Protein AF-A0A932KDV9-F1 (afdb_monomer)

Sequence (97 aa):
MAQRSLLQKPTNLFCGDYSFIVSVRQSDENRIQRTLENLEKTRGLRFRYQIIAHNLPKVSSRKIKQAIRNGKEPEGLAIPVLNYIKRNGLYTSLEAE

Solvent-accessible surface area (backbone atoms only — not comparable to full-atom values): 6288 Å² total; per-residue (Å²): 141,83,86,84,83,77,86,80,70,85,83,60,85,51,77,51,84,43,76,52,79,43,81,42,54,76,91,43,43,72,58,52,52,52,51,52,56,49,46,29,73,73,50,59,35,49,77,49,73,49,79,49,77,55,91,64,74,95,55,54,72,67,60,35,47,50,25,50,56,69,75,41,86,41,72,92,59,58,66,73,59,54,50,52,33,62,78,68,57,58,65,67,76,88,77,84,128

Mean predicted aligned error: 14.4 Å

Foldseek 3Di:
DDDDDDPPDPPPPPADEEEDEDEDEPVCVVVVVVVVVVCCVPRVYHYDYDYDHDPDQPDDPVQQLVCVCVVHHGPRDDPVVVVVCVVVVHSPDPDDD

pLDDT: mean 77.03, std 15.96, range [41.38, 94.5]

Structure (mmCIF, N/CA/C/O backbone):
data_AF-A0A932KDV9-F1
#
_entry.id   AF-A0A932KDV9-F1
#
loop_
_atom_site.group_PDB
_atom_site.id
_atom_site.type_symbol
_atom_site.label_atom_id
_atom_site.label_alt_id
_atom_site.label_comp_id
_atom_site.label_asym_id
_atom_site.label_entity_id
_atom_site.label_seq_id
_atom_site.pdbx_PDB_ins_code
_atom_site.Cartn_x
_atom_site.Cartn_y
_atom_site.Cartn_z
_atom_site.occupancy
_atom_site.B_iso_or_equiv
_atom_site.auth_seq_id
_atom_site.auth_comp_id
_atom_site.auth_asym_id
_atom_site.auth_atom_id
_atom_site.pdbx_PDB_model_num
ATOM 1 N N . MET A 1 1 ? -36.286 18.168 53.905 1.00 41.69 1 MET A N 1
ATOM 2 C CA . MET A 1 1 ? -36.633 18.571 52.525 1.00 41.69 1 MET A CA 1
ATOM 3 C C . MET A 1 1 ? -35.676 17.862 51.587 1.00 41.69 1 MET A C 1
ATOM 5 O O . MET A 1 1 ? -34.484 18.130 51.644 1.00 41.69 1 MET A O 1
ATOM 9 N N . ALA A 1 2 ? -36.167 16.869 50.850 1.00 42.28 2 ALA A N 1
ATOM 10 C CA . ALA A 1 2 ? -35.348 15.984 50.031 1.00 42.28 2 ALA A CA 1
ATOM 11 C C . ALA A 1 2 ? -35.470 16.328 48.538 1.00 42.28 2 ALA A C 1
ATOM 13 O O . ALA A 1 2 ? -36.521 16.774 48.091 1.00 42.28 2 ALA A O 1
ATOM 14 N N . GLN A 1 3 ? -34.398 15.993 47.815 1.00 44.78 3 GLN A N 1
ATOM 15 C CA . GLN A 1 3 ? -34.316 15.691 46.381 1.00 44.78 3 GLN A CA 1
ATOM 16 C C . GLN A 1 3 ? -34.234 16.853 45.375 1.00 44.78 3 GLN A C 1
ATOM 18 O O . GLN A 1 3 ? -35.215 17.472 44.981 1.00 44.78 3 GLN A O 1
ATOM 23 N N . ARG A 1 4 ? -33.025 16.997 44.819 1.00 41.53 4 ARG A N 1
ATOM 24 C CA . ARG A 1 4 ? -32.798 17.251 43.391 1.00 41.53 4 ARG A CA 1
ATOM 25 C C . ARG A 1 4 ? -31.780 16.224 42.881 1.00 41.53 4 ARG A C 1
ATOM 27 O O . ARG A 1 4 ? -30.580 16.470 42.904 1.00 41.53 4 ARG A O 1
ATOM 34 N N . SER A 1 5 ? -32.260 15.054 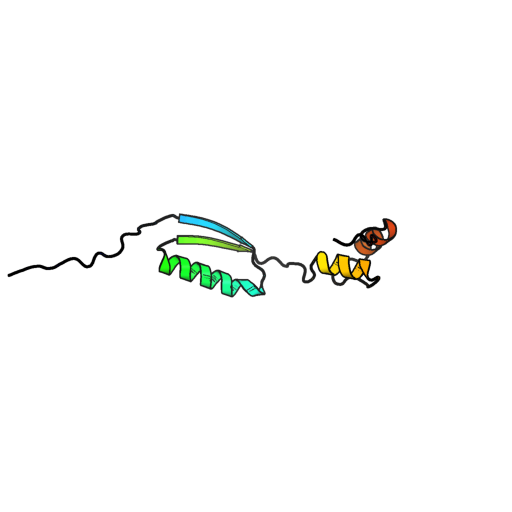42.458 1.00 52.72 5 SER A N 1
ATOM 35 C CA . SER A 1 5 ? -31.642 14.356 41.322 1.00 52.72 5 SER A CA 1
ATOM 36 C C . SER A 1 5 ? -32.131 15.097 40.065 1.00 52.72 5 SER A C 1
ATOM 38 O O . SER A 1 5 ? -33.228 15.647 40.058 1.00 52.72 5 SER A O 1
ATOM 40 N N . LEU A 1 6 ? -31.332 15.312 39.027 1.00 41.53 6 LEU A N 1
ATOM 41 C CA . LEU A 1 6 ? -31.034 14.319 38.006 1.00 41.53 6 LEU A CA 1
ATOM 42 C C . LEU A 1 6 ? -29.826 14.823 37.200 1.00 41.53 6 LEU A C 1
ATOM 44 O O . LEU A 1 6 ? -29.959 15.684 36.333 1.00 41.53 6 LEU A O 1
ATOM 48 N N . LEU A 1 7 ? -28.648 14.254 37.452 1.00 47.59 7 LEU A N 1
ATOM 49 C CA . LEU A 1 7 ? -27.615 14.172 36.423 1.00 47.59 7 LEU A CA 1
ATOM 50 C C . LEU A 1 7 ? -28.141 13.186 35.375 1.00 47.59 7 LEU A C 1
ATOM 52 O O . LEU A 1 7 ? -28.053 11.972 35.563 1.00 47.59 7 LEU A O 1
ATOM 56 N N . GLN A 1 8 ? -28.740 13.703 34.301 1.00 49.00 8 GLN A N 1
ATOM 57 C CA . GLN A 1 8 ? -28.989 12.914 33.100 1.00 49.00 8 GLN A CA 1
ATOM 58 C C . GLN A 1 8 ? -27.629 12.473 32.551 1.00 49.00 8 GLN A C 1
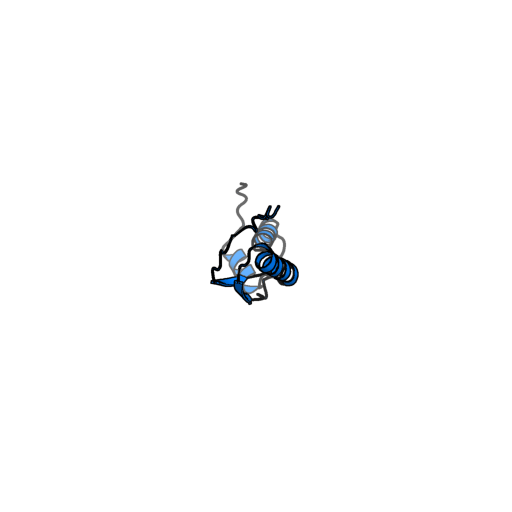ATOM 60 O O . GLN A 1 8 ? -26.929 13.222 31.873 1.00 49.00 8 GLN A O 1
ATOM 65 N N . LYS A 1 9 ? -27.233 11.244 32.893 1.00 52.38 9 LYS A N 1
ATOM 66 C CA . LYS A 1 9 ? -26.200 10.521 32.154 1.00 52.38 9 LYS A CA 1
ATOM 67 C C . LYS A 1 9 ? -26.686 10.405 30.709 1.00 52.38 9 LYS A C 1
ATOM 69 O O . LYS A 1 9 ? -27.834 10.001 30.519 1.00 52.38 9 LYS A O 1
ATOM 74 N N . PRO A 1 10 ? -25.860 10.714 29.700 1.00 44.34 10 PRO A N 1
ATOM 75 C CA . PRO A 1 10 ? -26.245 10.475 28.322 1.00 44.34 10 PRO A CA 1
ATOM 76 C C . PRO A 1 10 ? -26.419 8.967 28.106 1.00 44.34 10 PRO A C 1
ATOM 78 O O . PRO A 1 10 ? -25.458 8.207 28.006 1.00 44.34 10 PRO A O 1
ATOM 81 N N . THR A 1 11 ? -27.677 8.538 28.056 1.00 51.94 11 THR A N 1
ATOM 82 C CA . THR A 1 11 ? -28.130 7.278 27.472 1.00 51.94 11 THR A CA 1
ATOM 83 C C . THR A 1 11 ? -27.887 7.338 25.975 1.00 51.94 11 THR A C 1
ATOM 85 O O . THR A 1 11 ? -28.749 7.756 25.215 1.00 51.94 11 THR A O 1
ATOM 88 N N . ASN A 1 12 ? -26.704 6.918 25.549 1.00 47.84 12 ASN A N 1
ATOM 89 C CA . ASN A 1 12 ? -26.482 6.469 24.184 1.00 47.84 12 ASN A CA 1
ATOM 90 C C . ASN A 1 12 ? -25.926 5.048 24.261 1.00 47.84 12 ASN A C 1
ATOM 92 O O . ASN A 1 12 ? -24.739 4.812 24.064 1.00 47.84 12 ASN A O 1
ATOM 96 N N . LEU A 1 13 ? -26.805 4.097 24.594 1.00 46.28 13 LEU A N 1
ATOM 97 C CA . LEU A 1 13 ? -26.568 2.675 24.350 1.00 46.28 13 LEU A CA 1
ATOM 98 C C . LEU A 1 13 ? -26.698 2.417 22.841 1.00 46.28 13 LEU A C 1
ATOM 100 O O . LEU A 1 13 ? -27.661 1.816 22.378 1.00 46.28 13 LEU A O 1
ATOM 104 N N . PHE A 1 14 ? -25.722 2.864 22.054 1.00 50.62 14 PHE A N 1
ATOM 105 C CA . PHE A 1 14 ? -25.482 2.261 20.746 1.00 50.62 14 PHE A CA 1
ATOM 106 C C . PHE A 1 14 ? -24.590 1.042 20.970 1.00 50.62 14 PHE A C 1
ATOM 108 O O . PHE A 1 14 ? -23.390 1.080 20.739 1.00 50.62 14 PHE A O 1
ATOM 115 N N . CYS A 1 15 ? -25.179 -0.039 21.480 1.00 53.44 15 CYS A N 1
ATOM 116 C CA . CYS A 1 15 ? -24.502 -1.327 21.599 1.00 53.44 15 CYS A CA 1
ATOM 117 C C . CYS A 1 15 ? -24.695 -2.087 20.282 1.00 53.44 15 CYS A C 1
ATOM 119 O O . CYS A 1 15 ? -25.572 -2.938 20.160 1.00 53.44 15 CYS A O 1
ATOM 121 N N . GLY A 1 16 ? -23.949 -1.686 19.254 1.00 62.56 16 GLY A N 1
ATOM 122 C CA . GLY A 1 16 ? -23.832 -2.457 18.022 1.00 62.56 16 GLY A CA 1
ATOM 123 C C . GLY A 1 16 ? -22.505 -3.203 18.026 1.00 62.56 16 GLY A C 1
ATOM 124 O O . GLY A 1 16 ? -21.462 -2.591 18.260 1.00 62.56 16 GLY A O 1
ATOM 125 N N . ASP A 1 17 ? -22.551 -4.506 17.770 1.00 72.19 17 ASP A N 1
ATOM 126 C CA . ASP A 1 17 ? -21.365 -5.310 17.487 1.00 72.19 17 ASP A CA 1
ATOM 127 C C . ASP A 1 17 ? -21.015 -5.135 16.006 1.00 72.19 17 ASP A C 1
ATOM 129 O O . ASP A 1 17 ? -21.767 -5.551 15.124 1.00 72.19 17 ASP A O 1
ATOM 133 N N . TYR A 1 18 ? -19.869 -4.518 15.722 1.00 77.44 18 TYR A N 1
ATOM 134 C CA . TYR A 1 18 ? -19.415 -4.274 14.353 1.00 77.44 18 TYR A CA 1
ATOM 135 C C . TYR A 1 18 ? -18.188 -5.128 14.060 1.00 77.44 18 TYR A C 1
ATOM 137 O O . TYR A 1 18 ? -17.219 -5.118 14.819 1.00 77.44 18 TYR A O 1
ATOM 145 N N . SER A 1 19 ? -18.228 -5.862 12.948 1.00 82.94 19 SER A N 1
ATOM 146 C CA . SER A 1 19 ? -17.113 -6.689 12.483 1.00 82.94 19 SER A CA 1
ATOM 147 C C . SER A 1 19 ? -16.662 -6.237 11.100 1.00 82.94 19 SER A C 1
ATOM 149 O O . SER A 1 19 ? -17.484 -6.141 10.191 1.00 82.94 19 SER A O 1
ATOM 151 N N . PHE A 1 20 ? -15.373 -5.949 10.930 1.00 84.56 20 PHE A N 1
ATOM 152 C CA . PHE A 1 20 ? -14.820 -5.524 9.642 1.00 84.56 20 PHE A CA 1
ATOM 153 C C . PHE A 1 20 ? -13.340 -5.881 9.508 1.00 84.56 20 PHE A C 1
ATOM 155 O O . PHE A 1 20 ? -12.625 -6.077 10.487 1.00 84.56 20 PHE A O 1
ATOM 162 N N . ILE A 1 21 ? -12.870 -5.948 8.267 1.00 83.69 21 ILE A N 1
ATOM 163 C CA . ILE A 1 21 ? -11.455 -6.138 7.945 1.00 83.69 21 ILE A CA 1
ATOM 164 C C . ILE A 1 21 ? -10.870 -4.775 7.595 1.00 83.69 21 ILE A C 1
ATOM 166 O O . ILE A 1 21 ? -11.449 -4.041 6.793 1.00 83.69 21 ILE A O 1
ATOM 170 N N . VAL A 1 22 ? -9.717 -4.445 8.178 1.00 83.12 22 VAL A N 1
ATOM 171 C CA . VAL A 1 22 ? -9.013 -3.196 7.883 1.00 83.12 22 VAL A CA 1
ATOM 172 C C . VAL A 1 22 ? -7.701 -3.511 7.182 1.00 83.12 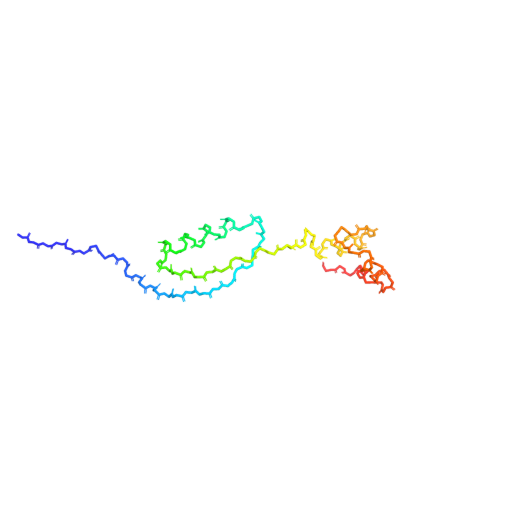22 VAL A C 1
ATOM 174 O O . VAL A 1 22 ? -6.797 -4.126 7.747 1.00 83.12 22 VAL A O 1
ATOM 177 N N . SER A 1 23 ? -7.594 -3.062 5.935 1.00 79.50 23 SER A N 1
ATOM 178 C CA . SER A 1 23 ? -6.333 -3.060 5.201 1.00 79.50 23 SER A CA 1
ATOM 179 C C . SER A 1 23 ? -5.589 -1.766 5.522 1.00 79.50 23 SER A C 1
ATOM 181 O O . SER A 1 23 ? -6.100 -0.674 5.264 1.00 79.50 23 SER A O 1
ATOM 183 N N . VAL A 1 24 ? -4.401 -1.877 6.116 1.00 81.81 24 VAL A N 1
ATOM 184 C CA . VAL A 1 24 ? -3.573 -0.723 6.494 1.00 81.81 24 VAL A CA 1
ATOM 185 C C . VAL A 1 24 ? -2.199 -0.812 5.847 1.00 81.81 24 VAL A C 1
ATOM 187 O O . VAL A 1 24 ? -1.668 -1.894 5.589 1.00 81.81 24 VAL A O 1
ATOM 190 N N . ARG A 1 25 ? -1.590 0.351 5.607 1.00 79.06 25 ARG A N 1
ATOM 191 C CA . ARG A 1 25 ? -0.147 0.421 5.366 1.00 79.06 25 ARG A CA 1
ATOM 192 C C . ARG A 1 25 ? 0.572 0.161 6.685 1.00 79.06 25 ARG A C 1
ATOM 194 O O . ARG A 1 25 ? 0.116 0.630 7.724 1.00 79.06 25 ARG A O 1
ATOM 201 N N . GLN A 1 26 ? 1.726 -0.501 6.633 1.00 74.56 26 GLN A N 1
ATOM 202 C CA . GLN A 1 26 ? 2.525 -0.808 7.827 1.00 74.56 26 GLN A CA 1
ATOM 203 C C . GLN A 1 26 ? 2.854 0.444 8.664 1.00 74.56 26 GLN A C 1
ATOM 205 O O . GLN A 1 26 ? 2.860 0.395 9.888 1.00 74.56 26 GLN A O 1
ATOM 210 N N . SER A 1 27 ? 3.065 1.595 8.016 1.00 79.81 27 SER A N 1
ATOM 211 C CA . SER A 1 27 ? 3.317 2.876 8.692 1.00 79.81 27 SER A CA 1
ATOM 212 C C . SER A 1 27 ? 2.139 3.393 9.523 1.00 79.81 27 SER A C 1
ATOM 214 O O . SER A 1 27 ? 2.346 4.177 10.446 1.00 79.81 27 SER A O 1
ATOM 216 N N . ASP A 1 28 ? 0.913 2.989 9.192 1.00 83.44 28 ASP A N 1
ATOM 217 C CA . ASP A 1 28 ? -0.320 3.547 9.752 1.00 83.44 28 ASP A CA 1
ATOM 218 C C . ASP A 1 28 ? -1.015 2.604 10.743 1.00 83.44 28 ASP A C 1
ATOM 220 O O . ASP A 1 28 ? -1.956 3.018 11.418 1.00 83.44 28 ASP A O 1
ATOM 224 N N . GLU A 1 29 ? -0.542 1.364 10.881 1.00 85.19 29 GLU A N 1
ATOM 225 C CA . GLU A 1 29 ? -1.139 0.329 11.734 1.00 85.19 29 GLU A CA 1
ATOM 226 C C . GLU A 1 29 ? -1.362 0.812 13.175 1.00 85.19 29 GLU A C 1
ATOM 228 O O . GLU A 1 29 ? -2.498 0.857 13.651 1.00 85.19 29 GLU A O 1
ATOM 233 N N . ASN A 1 30 ? -0.304 1.308 13.825 1.00 86.38 30 ASN A N 1
ATOM 234 C CA . ASN A 1 30 ? -0.368 1.827 15.196 1.00 86.38 30 ASN A CA 1
ATOM 235 C C . ASN A 1 30 ? -1.359 2.990 15.351 1.00 86.38 30 ASN A C 1
ATOM 237 O O . ASN A 1 30 ? -2.003 3.145 16.390 1.00 86.38 30 ASN A O 1
ATOM 241 N N . ARG A 1 31 ? -1.467 3.848 14.330 1.00 89.88 31 ARG A N 1
ATOM 242 C CA . ARG A 1 31 ? -2.382 4.992 14.351 1.00 89.88 31 ARG A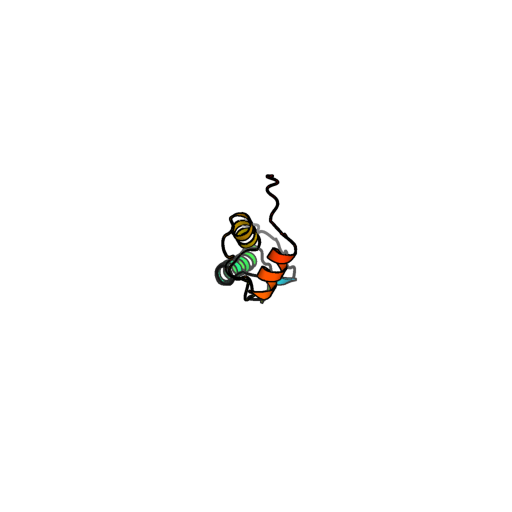 CA 1
ATOM 243 C C . ARG A 1 31 ? -3.828 4.516 14.265 1.00 89.88 31 ARG A C 1
ATOM 245 O O . ARG A 1 31 ? -4.653 4.974 15.050 1.00 89.88 31 ARG A O 1
ATOM 252 N N . ILE A 1 32 ? -4.117 3.603 13.340 1.00 88.44 32 ILE A N 1
ATOM 253 C CA . ILE A 1 32 ? -5.457 3.047 13.136 1.00 88.44 32 ILE A CA 1
ATOM 254 C C . ILE A 1 32 ? -5.916 2.271 14.369 1.00 88.44 32 ILE A C 1
ATOM 256 O O . ILE A 1 32 ? -7.039 2.484 14.824 1.00 88.44 32 ILE A O 1
ATOM 260 N N . GLN A 1 33 ? -5.039 1.465 14.970 1.00 88.00 33 GLN A N 1
ATOM 261 C CA . GLN A 1 33 ? -5.344 0.741 16.202 1.00 88.00 33 GLN A CA 1
ATOM 262 C C . GLN A 1 33 ? -5.748 1.694 17.338 1.00 88.00 33 GLN A C 1
ATOM 264 O O . GLN A 1 33 ? -6.815 1.536 17.929 1.00 88.00 33 GLN A O 1
ATOM 269 N N . ARG A 1 34 ? -4.975 2.766 17.571 1.00 90.44 34 ARG A N 1
ATOM 270 C CA . ARG A 1 34 ? -5.325 3.793 18.571 1.00 90.44 34 ARG A CA 1
ATOM 271 C C . ARG A 1 34 ? -6.647 4.491 18.264 1.00 90.44 34 ARG A C 1
ATOM 273 O O . ARG A 1 34 ? -7.408 4.803 19.176 1.00 90.44 34 ARG A O 1
ATOM 280 N N . THR A 1 35 ? -6.925 4.778 16.992 1.00 89.06 35 THR A N 1
ATOM 281 C CA . THR A 1 35 ? -8.202 5.381 16.592 1.00 89.06 35 THR A CA 1
ATOM 282 C C . THR A 1 35 ? -9.375 4.454 16.902 1.00 89.06 35 THR A C 1
ATOM 284 O O . THR A 1 35 ? -10.377 4.928 17.433 1.00 89.06 35 THR A O 1
ATOM 287 N N . LEU A 1 36 ? -9.243 3.153 16.633 1.00 87.69 36 LEU A N 1
ATOM 288 C CA . LEU A 1 36 ? -10.275 2.162 16.942 1.00 87.69 36 LEU A CA 1
ATOM 289 C C . LEU A 1 36 ? -10.509 2.054 18.453 1.00 87.69 36 LEU A C 1
ATOM 291 O O . LEU A 1 36 ? -11.646 2.204 18.889 1.00 87.69 36 LEU A O 1
ATOM 295 N N . GLU A 1 37 ? -9.450 1.936 19.256 1.00 87.56 37 GLU A N 1
ATOM 296 C CA . GLU A 1 37 ? -9.551 1.912 20.726 1.00 87.56 37 GLU A CA 1
ATOM 297 C C . GLU A 1 37 ? -10.229 3.172 21.293 1.00 87.56 37 GLU A C 1
ATOM 299 O O . GLU A 1 37 ? -11.041 3.104 22.218 1.00 87.56 37 GLU A O 1
ATOM 304 N N . ASN A 1 38 ? -9.916 4.347 20.738 1.00 89.31 38 ASN A N 1
ATOM 305 C CA . ASN A 1 38 ? -10.541 5.601 21.154 1.00 89.31 38 ASN A CA 1
ATOM 306 C C . ASN A 1 38 ? -12.029 5.645 20.792 1.00 89.31 38 ASN A C 1
ATOM 308 O O . ASN A 1 38 ? -12.837 6.157 21.572 1.00 89.31 38 ASN A O 1
ATOM 312 N N . LEU A 1 39 ? -12.407 5.114 19.629 1.00 84.56 39 LEU A N 1
ATOM 313 C CA . LEU A 1 39 ? -13.806 5.030 19.218 1.00 84.56 39 LEU A CA 1
ATOM 314 C C . LEU A 1 39 ? -14.602 4.081 20.123 1.00 84.56 39 LEU A C 1
ATOM 316 O O . LEU A 1 39 ? -15.710 4.441 20.515 1.00 84.56 39 LEU A O 1
ATOM 320 N N . GLU A 1 40 ? -14.039 2.941 20.535 1.00 85.81 40 GLU A N 1
ATOM 321 C CA . GLU A 1 40 ? -14.694 2.043 21.502 1.00 85.81 40 GLU A CA 1
ATOM 322 C C . GLU A 1 40 ? -14.963 2.753 22.832 1.00 85.81 40 GLU A C 1
ATOM 324 O O . GLU A 1 40 ? -16.092 2.764 23.327 1.00 85.81 40 GLU A O 1
ATOM 329 N N . LYS A 1 41 ? -13.943 3.435 23.372 1.00 84.56 41 LYS A N 1
ATOM 330 C CA . LYS A 1 41 ? -14.029 4.154 24.654 1.00 84.56 41 LYS A CA 1
ATOM 331 C C . LYS A 1 41 ? -15.022 5.313 24.629 1.00 84.56 41 LYS A C 1
ATOM 333 O O . LYS A 1 41 ? -15.696 5.561 25.623 1.00 84.56 41 LYS A O 1
ATOM 338 N N . THR A 1 42 ? -15.094 6.047 23.520 1.00 86.94 42 THR A N 1
ATOM 339 C CA . THR A 1 42 ? -15.915 7.267 23.424 1.00 86.94 42 THR A CA 1
ATOM 340 C C . THR A 1 42 ? -17.357 7.000 23.015 1.00 86.94 42 THR A C 1
ATOM 342 O O . THR A 1 42 ? -18.241 7.767 23.393 1.00 86.94 42 THR A O 1
ATOM 345 N N . ARG A 1 43 ? -17.612 5.943 22.237 1.00 79.19 43 ARG A N 1
ATOM 346 C CA . ARG A 1 43 ? -18.936 5.663 21.661 1.00 79.19 43 ARG A CA 1
ATOM 347 C C . ARG A 1 43 ? -19.644 4.466 22.298 1.00 79.19 43 ARG A C 1
ATOM 349 O O . ARG A 1 43 ? -20.797 4.230 21.956 1.00 79.19 43 ARG A O 1
ATOM 356 N N . GLY A 1 44 ? -18.986 3.722 23.192 1.00 73.75 44 GLY A N 1
ATOM 357 C CA . GLY A 1 44 ? -19.543 2.489 23.763 1.00 73.75 44 GLY A CA 1
ATOM 358 C C . GLY A 1 44 ? -19.725 1.375 22.726 1.00 73.75 44 GLY A C 1
ATOM 359 O O . GLY A 1 44 ? -20.545 0.482 22.918 1.00 73.75 44 GLY A O 1
ATOM 360 N N . LEU A 1 45 ? -18.984 1.458 21.619 1.00 78.12 45 LEU A N 1
ATOM 361 C CA . LEU A 1 45 ? -19.001 0.491 20.527 1.00 78.12 45 LEU A CA 1
ATOM 362 C C . LEU A 1 45 ? -18.012 -0.637 20.817 1.00 78.12 45 LEU A C 1
ATOM 364 O O . LEU A 1 45 ? -16.983 -0.413 21.454 1.00 78.12 45 LEU A O 1
ATOM 368 N N . ARG A 1 46 ? -18.308 -1.837 20.313 1.00 77.50 46 ARG A N 1
ATOM 369 C CA . ARG A 1 46 ? -17.369 -2.961 20.290 1.00 77.50 46 ARG A CA 1
ATOM 370 C C . ARG A 1 46 ? -17.032 -3.305 18.850 1.00 77.50 46 ARG A C 1
ATOM 372 O O . ARG A 1 46 ? -17.907 -3.713 18.082 1.00 77.50 46 ARG A O 1
ATOM 379 N N . PHE A 1 47 ? -15.764 -3.142 18.490 1.00 81.88 47 PHE A N 1
ATOM 380 C CA . PHE A 1 47 ? -15.259 -3.492 17.174 1.00 81.88 47 PHE A CA 1
ATOM 381 C C . PHE A 1 47 ? -14.524 -4.825 17.241 1.00 81.88 47 PHE A C 1
ATOM 383 O O . PHE A 1 47 ? -13.599 -5.017 18.024 1.00 81.88 47 PHE A O 1
ATOM 390 N N . ARG A 1 48 ? -14.896 -5.755 16.365 1.00 82.62 48 ARG A N 1
ATOM 391 C CA . ARG A 1 48 ? -14.075 -6.929 16.061 1.00 82.62 48 ARG A CA 1
ATOM 392 C C . ARG A 1 48 ? -13.407 -6.669 14.725 1.00 82.62 48 ARG A C 1
ATOM 394 O O . ARG A 1 48 ? -14.086 -6.557 13.707 1.00 82.62 48 ARG A O 1
ATOM 401 N N . TYR A 1 49 ? -12.088 -6.546 14.716 1.00 83.69 49 TYR A N 1
ATOM 402 C CA . TYR A 1 49 ? -11.366 -6.268 13.484 1.00 83.69 49 TYR A CA 1
ATOM 403 C C . TYR A 1 49 ? -10.123 -7.129 13.345 1.00 83.69 49 TYR A C 1
ATOM 405 O O . TYR A 1 49 ? -9.477 -7.495 14.324 1.00 83.69 49 TYR A O 1
ATOM 413 N N . GLN A 1 50 ? -9.795 -7.430 12.094 1.00 82.94 50 GLN A N 1
ATOM 414 C CA . GLN A 1 50 ? -8.519 -8.013 11.719 1.00 82.94 50 GLN A CA 1
ATOM 415 C C . GLN A 1 50 ? -7.763 -6.982 10.893 1.00 82.94 50 GLN A C 1
ATOM 417 O O . GLN A 1 50 ? -8.268 -6.500 9.873 1.00 82.94 50 GLN A O 1
ATOM 422 N N . ILE A 1 51 ? -6.562 -6.637 11.351 1.00 80.38 51 ILE A N 1
ATOM 423 C CA . ILE A 1 51 ? -5.629 -5.843 10.563 1.00 80.38 51 ILE A CA 1
ATOM 424 C C . ILE A 1 51 ? -4.857 -6.807 9.672 1.00 80.38 51 ILE A C 1
ATOM 426 O O . ILE A 1 51 ? -4.214 -7.736 10.158 1.00 80.38 51 ILE A O 1
ATOM 430 N N . ILE A 1 52 ? -4.928 -6.588 8.363 1.00 79.94 52 ILE A N 1
ATOM 431 C CA . ILE A 1 52 ? -4.121 -7.332 7.399 1.00 79.94 52 ILE A CA 1
ATOM 432 C C . ILE A 1 52 ? -3.008 -6.400 6.934 1.00 79.94 52 ILE A C 1
ATOM 434 O O . ILE A 1 52 ? -3.236 -5.474 6.151 1.00 79.94 52 ILE A O 1
ATOM 438 N N . ALA A 1 53 ? -1.799 -6.645 7.438 1.00 65.88 53 ALA A N 1
ATOM 439 C CA . ALA A 1 53 ? -0.599 -5.988 6.950 1.00 65.88 53 ALA A CA 1
ATOM 440 C C . ALA A 1 53 ? -0.286 -6.531 5.552 1.00 65.88 53 ALA A C 1
ATOM 442 O O . ALA A 1 53 ? 0.189 -7.655 5.386 1.00 65.88 53 ALA A O 1
ATOM 443 N N . HIS A 1 54 ? -0.572 -5.743 4.520 1.00 67.69 54 HIS A N 1
ATOM 444 C CA . HIS A 1 54 ? -0.133 -6.090 3.178 1.00 67.69 54 HIS A CA 1
ATOM 445 C C . HIS A 1 54 ? 1.3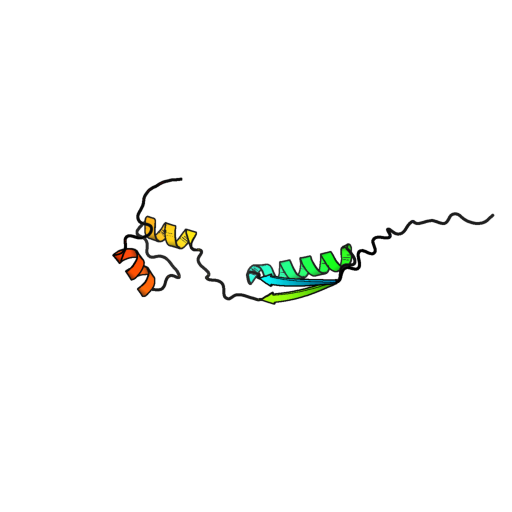19 -5.660 2.987 1.00 67.69 54 HIS A C 1
ATOM 447 O O . HIS A 1 54 ? 1.687 -4.522 3.290 1.00 67.69 54 HIS A O 1
ATOM 453 N N . ASN A 1 55 ? 2.125 -6.550 2.402 1.00 67.06 55 ASN A N 1
ATOM 454 C CA . ASN A 1 55 ? 3.420 -6.210 1.818 1.00 67.06 55 ASN A CA 1
ATOM 455 C C . ASN A 1 55 ? 3.176 -5.378 0.545 1.00 67.06 55 ASN A C 1
ATOM 457 O O . ASN A 1 55 ? 3.303 -5.858 -0.582 1.00 67.06 55 ASN A O 1
ATOM 461 N N . LEU A 1 56 ? 2.663 -4.161 0.737 1.00 67.62 56 LEU A N 1
ATOM 462 C CA . LEU A 1 56 ? 2.266 -3.282 -0.349 1.00 67.62 56 LEU A CA 1
ATOM 463 C C . LEU A 1 56 ? 3.512 -2.865 -1.133 1.00 67.62 56 LEU A C 1
ATOM 465 O O . LEU A 1 56 ? 4.551 -2.576 -0.529 1.00 67.62 56 LEU A O 1
ATOM 469 N N . PRO A 1 57 ? 3.416 -2.774 -2.469 1.00 69.75 57 PRO A N 1
ATOM 470 C CA . PRO A 1 57 ? 4.504 -2.248 -3.268 1.00 69.75 57 PRO A CA 1
ATOM 471 C C . PRO A 1 57 ? 4.891 -0.852 -2.763 1.00 69.75 57 PRO A C 1
ATOM 473 O O . PRO A 1 57 ? 4.039 0.025 -2.602 1.00 69.75 57 PRO A O 1
ATOM 476 N N . LYS A 1 58 ? 6.191 -0.632 -2.541 1.00 74.44 58 LYS A N 1
ATOM 477 C CA . LYS A 1 58 ? 6.733 0.667 -2.097 1.00 74.44 58 LYS A CA 1
ATOM 478 C C . LYS A 1 58 ? 6.499 1.787 -3.119 1.00 74.44 58 LYS A C 1
ATOM 480 O O . LYS A 1 58 ? 6.536 2.966 -2.770 1.00 74.44 58 LYS A O 1
ATOM 485 N N . VAL A 1 59 ? 6.248 1.424 -4.378 1.00 82.62 59 VAL A N 1
ATOM 486 C CA . VAL A 1 59 ? 6.113 2.352 -5.501 1.00 82.62 59 VAL A CA 1
ATOM 487 C C . VAL A 1 59 ? 4.681 2.335 -6.028 1.00 82.62 59 VAL A C 1
ATOM 489 O O . VAL A 1 59 ? 4.102 1.281 -6.277 1.00 82.62 59 VAL A O 1
ATOM 492 N N . SER A 1 60 ? 4.096 3.520 -6.212 1.00 85.50 60 SER A N 1
ATOM 493 C CA . SER A 1 60 ? 2.748 3.660 -6.763 1.00 85.50 60 SER A CA 1
ATOM 494 C C . SER A 1 60 ? 2.745 3.593 -8.290 1.00 85.50 60 SER A C 1
ATOM 496 O O . SER A 1 60 ? 3.650 4.104 -8.954 1.00 85.50 60 SER A O 1
ATOM 498 N N . SER A 1 61 ? 1.658 3.079 -8.871 1.00 87.38 61 SER A N 1
ATOM 499 C CA . SER A 1 61 ? 1.479 3.019 -10.329 1.00 87.38 61 SER A CA 1
ATOM 500 C C . SER A 1 61 ? 1.559 4.395 -11.000 1.00 87.38 61 SER A C 1
ATOM 502 O O . SER A 1 61 ? 1.959 4.496 -12.155 1.00 87.38 61 SER A O 1
ATOM 504 N N . ARG A 1 62 ? 1.217 5.480 -10.286 1.00 88.56 62 ARG A N 1
ATOM 505 C CA . ARG A 1 62 ? 1.376 6.859 -10.781 1.00 88.56 62 ARG A CA 1
ATOM 506 C C . ARG A 1 62 ? 2.849 7.214 -10.994 1.00 88.56 62 ARG A C 1
ATOM 508 O O . ARG A 1 62 ? 3.183 7.723 -12.058 1.00 88.56 62 ARG A O 1
ATOM 515 N N . LYS A 1 63 ? 3.718 6.912 -10.020 1.00 89.56 63 LYS A N 1
ATOM 516 C CA . LYS A 1 63 ? 5.166 7.152 -10.131 1.00 89.56 63 LYS A CA 1
ATOM 517 C C . LYS A 1 63 ? 5.787 6.309 -11.244 1.00 89.56 63 LYS A C 1
ATOM 519 O O . LYS A 1 63 ? 6.568 6.835 -12.026 1.00 89.56 63 LYS A O 1
ATOM 524 N N . ILE A 1 64 ? 5.377 5.043 -11.361 1.00 90.69 64 ILE A N 1
ATOM 525 C CA . ILE A 1 64 ? 5.826 4.135 -12.429 1.00 90.69 64 ILE A CA 1
ATOM 526 C C . ILE A 1 64 ? 5.466 4.706 -13.806 1.00 90.69 64 ILE A C 1
ATOM 528 O O . ILE A 1 64 ? 6.342 4.875 -14.650 1.00 90.69 64 ILE A O 1
ATOM 532 N N . LYS A 1 65 ? 4.196 5.081 -14.019 1.00 89.94 65 LYS A N 1
ATOM 533 C CA . LYS A 1 65 ? 3.740 5.690 -15.280 1.00 89.94 65 LYS A CA 1
ATOM 534 C C . LYS A 1 65 ? 4.478 6.991 -15.595 1.00 89.94 65 LYS A C 1
ATOM 536 O O . LYS A 1 65 ? 4.846 7.217 -16.741 1.00 89.94 65 LYS A O 1
ATOM 541 N N . GLN A 1 66 ? 4.722 7.829 -14.588 1.00 90.56 66 GLN A N 1
ATOM 542 C CA . GLN A 1 66 ? 5.472 9.071 -14.759 1.00 90.56 66 GLN A CA 1
ATOM 543 C C . GLN A 1 66 ? 6.938 8.818 -15.142 1.00 90.56 66 GLN A C 1
ATOM 545 O O . GLN A 1 66 ? 7.452 9.491 -16.028 1.00 90.56 66 GLN A O 1
ATOM 550 N N . ALA A 1 67 ? 7.607 7.843 -14.519 1.00 89.81 67 ALA A N 1
ATOM 551 C CA . ALA A 1 67 ? 8.971 7.462 -14.882 1.00 89.81 67 ALA A CA 1
ATOM 552 C C . ALA A 1 67 ? 9.044 6.979 -16.338 1.00 89.81 67 ALA A C 1
ATOM 554 O O . ALA A 1 67 ? 9.881 7.474 -17.089 1.00 89.81 67 ALA A O 1
ATOM 555 N N . ILE A 1 68 ? 8.106 6.118 -16.752 1.00 90.44 68 ILE A N 1
ATOM 556 C CA . ILE A 1 68 ? 8.007 5.618 -18.132 1.00 90.44 68 ILE A CA 1
ATOM 557 C C . ILE A 1 68 ? 7.804 6.773 -19.124 1.00 90.44 68 ILE A C 1
ATOM 559 O O . ILE A 1 68 ? 8.542 6.862 -20.102 1.00 90.44 68 ILE A O 1
ATOM 563 N N . ARG A 1 69 ? 6.867 7.692 -18.848 1.00 89.44 69 ARG A N 1
ATOM 564 C CA . ARG A 1 69 ? 6.621 8.889 -19.681 1.00 89.44 69 ARG A CA 1
ATOM 565 C C . ARG A 1 69 ? 7.855 9.778 -19.817 1.00 89.44 69 ARG A C 1
ATOM 567 O O . ARG A 1 69 ? 8.110 10.319 -20.883 1.00 89.44 69 ARG A O 1
ATOM 574 N N . ASN A 1 70 ? 8.634 9.898 -18.746 1.00 89.19 70 ASN A N 1
ATOM 575 C CA . ASN A 1 70 ? 9.853 10.702 -18.715 1.00 89.19 70 ASN A CA 1
ATOM 576 C C . ASN A 1 70 ? 11.077 9.976 -19.305 1.00 89.19 70 ASN A C 1
ATOM 5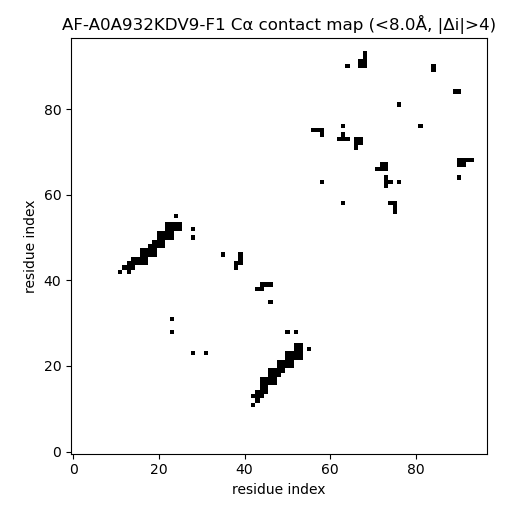78 O O . ASN A 1 70 ? 12.190 10.483 -19.178 1.00 89.19 70 ASN A O 1
ATOM 582 N N . GLY A 1 71 ? 10.911 8.772 -19.867 1.00 87.12 71 GLY A N 1
ATOM 583 C CA . GLY A 1 71 ? 12.016 7.963 -20.388 1.00 87.12 71 GLY A CA 1
ATOM 584 C C . GLY A 1 71 ? 12.971 7.427 -19.313 1.00 87.12 71 GLY A C 1
ATOM 585 O O . GLY A 1 71 ? 14.074 6.994 -19.636 1.00 87.12 71 GLY A O 1
ATOM 586 N N . LYS A 1 72 ? 12.572 7.454 -18.035 1.00 88.62 72 LYS A N 1
ATOM 587 C CA . LYS A 1 72 ? 13.350 6.926 -16.906 1.00 88.62 72 LYS A CA 1
ATOM 588 C C . LYS A 1 72 ? 12.979 5.473 -16.627 1.00 88.62 72 LYS A C 1
ATOM 590 O O . LYS A 1 72 ? 11.848 5.047 -16.863 1.00 88.62 72 LYS A O 1
ATOM 595 N N . GLU A 1 73 ? 13.917 4.718 -16.067 1.00 87.81 73 GLU A N 1
ATOM 596 C CA . GLU A 1 73 ? 13.640 3.361 -15.602 1.00 87.81 73 GLU A CA 1
ATOM 597 C C . GLU A 1 73 ? 12.735 3.399 -14.353 1.00 87.81 73 GLU A C 1
ATOM 599 O O . GLU A 1 73 ? 13.069 4.073 -13.374 1.00 87.81 73 GLU A O 1
ATOM 604 N N . PRO A 1 74 ? 11.554 2.750 -14.375 1.00 90.44 74 PRO A N 1
ATOM 605 C CA . PRO A 1 74 ? 10.640 2.767 -13.241 1.00 90.44 74 PRO A CA 1
ATOM 606 C C . PRO A 1 74 ? 11.122 1.848 -12.112 1.00 90.44 74 PRO A C 1
ATOM 608 O O . PRO A 1 74 ? 11.314 0.649 -12.302 1.00 90.44 74 PRO A O 1
ATOM 611 N N . GLU A 1 75 ? 11.230 2.401 -10.906 1.00 89.12 75 GLU A N 1
ATOM 612 C CA . GLU A 1 75 ? 11.534 1.635 -9.696 1.00 89.12 75 GLU A CA 1
ATOM 613 C C . GLU A 1 75 ? 10.406 0.644 -9.356 1.00 89.12 75 GLU A C 1
ATOM 615 O O . GLU A 1 75 ? 9.218 0.959 -9.471 1.00 89.12 75 GLU A O 1
ATOM 620 N N . GLY A 1 76 ? 10.774 -0.553 -8.892 1.00 84.12 76 GLY A N 1
ATOM 621 C CA . GLY A 1 76 ? 9.821 -1.547 -8.388 1.00 84.12 76 GLY A CA 1
ATOM 622 C C . GLY A 1 76 ? 8.997 -2.251 -9.469 1.00 84.12 76 GLY A C 1
ATOM 623 O O . GLY A 1 76 ? 8.048 -2.960 -9.137 1.00 84.12 76 GLY A O 1
ATOM 624 N N . LEU A 1 77 ? 9.347 -2.080 -10.748 1.00 89.19 77 LEU A N 1
ATOM 625 C CA . LEU A 1 77 ? 8.723 -2.787 -11.860 1.00 89.19 77 LEU A CA 1
ATOM 626 C C . LEU A 1 77 ? 9.614 -3.948 -12.322 1.00 89.19 77 LEU A C 1
ATOM 628 O O . LEU A 1 77 ? 10.794 -3.763 -12.601 1.00 89.19 77 LEU A O 1
ATOM 632 N N . ALA A 1 78 ? 9.048 -5.148 -12.442 1.00 89.12 78 ALA A N 1
ATOM 633 C CA . ALA A 1 78 ? 9.791 -6.297 -12.953 1.00 89.12 78 ALA A CA 1
ATOM 634 C C . ALA A 1 78 ? 10.194 -6.092 -14.428 1.00 89.12 78 ALA A C 1
ATOM 636 O O . ALA A 1 78 ? 9.375 -5.668 -15.250 1.00 89.12 78 ALA A O 1
ATOM 637 N N . ILE A 1 79 ? 11.429 -6.462 -14.784 1.00 89.75 79 ILE A N 1
ATOM 638 C CA . ILE A 1 79 ? 11.990 -6.302 -16.141 1.00 89.75 79 ILE A CA 1
ATOM 639 C C . ILE A 1 79 ? 11.085 -6.896 -17.242 1.00 89.75 79 ILE A C 1
ATOM 641 O O . ILE A 1 79 ? 10.871 -6.218 -18.251 1.00 89.75 79 ILE A O 1
ATOM 645 N N . PRO A 1 80 ? 10.481 -8.096 -17.085 1.00 93.88 80 PRO A N 1
ATOM 646 C CA . PRO A 1 80 ? 9.565 -8.630 -18.096 1.00 93.88 80 PRO A CA 1
ATOM 647 C C . PRO A 1 80 ? 8.363 -7.715 -18.373 1.00 93.88 80 PRO A C 1
ATOM 649 O O . PRO A 1 80 ? 7.955 -7.561 -19.524 1.00 93.88 80 PRO A O 1
ATOM 652 N N . VAL A 1 81 ? 7.836 -7.054 -17.337 1.00 91.19 81 VAL A N 1
ATOM 653 C CA . VA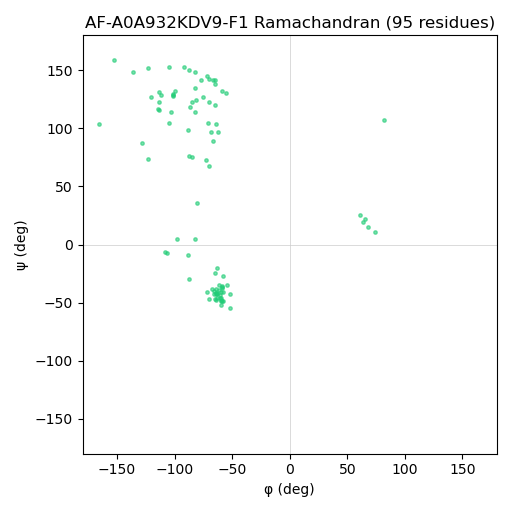L A 1 81 ? 6.711 -6.115 -17.454 1.00 91.19 81 VAL A CA 1
ATOM 654 C C . VAL A 1 81 ? 7.157 -4.830 -18.148 1.00 91.19 81 VAL A C 1
ATOM 656 O O . VAL A 1 81 ? 6.453 -4.330 -19.023 1.00 91.19 81 VAL A O 1
ATOM 659 N N . LEU A 1 82 ? 8.349 -4.320 -17.824 1.00 90.94 82 LEU A N 1
ATOM 660 C CA . LEU A 1 82 ? 8.923 -3.162 -18.511 1.00 90.94 82 LEU A CA 1
ATOM 661 C C . LEU A 1 82 ? 9.124 -3.434 -20.010 1.00 90.94 82 LEU A C 1
ATOM 663 O O . LEU A 1 82 ? 8.784 -2.595 -20.845 1.00 90.94 82 LEU A O 1
ATOM 667 N N . ASN A 1 83 ? 9.628 -4.618 -20.362 1.00 92.62 83 ASN A N 1
ATOM 668 C CA . ASN A 1 83 ? 9.804 -5.030 -21.754 1.00 92.62 83 ASN A CA 1
ATOM 669 C C . ASN A 1 83 ? 8.466 -5.120 -22.490 1.00 92.62 83 ASN A C 1
ATOM 671 O O . ASN A 1 83 ? 8.361 -4.659 -23.625 1.00 92.62 83 ASN A O 1
ATOM 675 N N . TYR A 1 84 ? 7.439 -5.669 -21.841 1.00 94.50 84 TYR A N 1
ATOM 676 C CA . TYR A 1 84 ? 6.086 -5.699 -22.389 1.00 94.50 84 TYR A CA 1
ATOM 677 C C . TYR A 1 84 ? 5.546 -4.286 -22.653 1.00 94.50 84 TYR A C 1
ATOM 679 O O . TYR A 1 84 ? 5.040 -4.018 -23.741 1.00 94.50 84 TYR A O 1
ATOM 687 N N . ILE A 1 85 ? 5.706 -3.365 -21.699 1.00 91.75 85 ILE A N 1
ATOM 688 C CA . ILE A 1 85 ? 5.287 -1.963 -21.839 1.00 91.75 85 ILE A CA 1
ATOM 689 C C . ILE A 1 85 ? 5.973 -1.298 -23.034 1.00 91.75 85 ILE A C 1
ATOM 691 O O . ILE A 1 85 ? 5.292 -0.695 -23.859 1.00 91.75 85 ILE A O 1
ATOM 695 N N . LYS A 1 86 ? 7.299 -1.451 -23.156 1.00 89.56 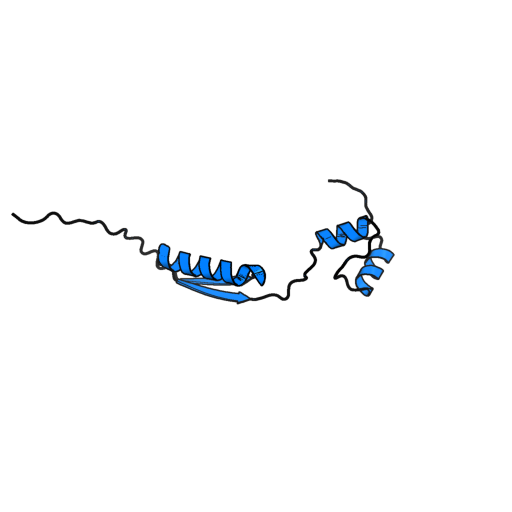86 LYS A N 1
ATOM 696 C CA . LYS A 1 86 ? 8.082 -0.868 -24.256 1.00 89.56 86 LYS A CA 1
ATOM 697 C C . LYS A 1 86 ? 7.664 -1.426 -25.616 1.00 89.56 86 LYS A C 1
ATOM 699 O O . LYS A 1 86 ? 7.452 -0.654 -26.543 1.00 89.56 86 LYS A O 1
ATOM 704 N N . ARG A 1 87 ? 7.504 -2.750 -25.727 1.00 93.12 87 ARG A N 1
ATOM 705 C CA . ARG A 1 87 ? 7.099 -3.419 -26.978 1.00 93.12 87 ARG A CA 1
ATOM 706 C C . ARG A 1 87 ? 5.721 -2.980 -27.465 1.00 93.12 87 ARG A C 1
ATOM 708 O O . ARG A 1 87 ? 5.515 -2.898 -28.666 1.00 93.12 87 ARG A O 1
ATOM 715 N N . ASN A 1 88 ? 4.801 -2.702 -26.544 1.00 94.06 88 ASN A N 1
ATOM 716 C CA . ASN A 1 88 ? 3.427 -2.318 -26.867 1.00 94.06 88 ASN A CA 1
ATOM 717 C C . ASN A 1 88 ? 3.198 -0.796 -26.844 1.00 94.06 88 ASN A C 1
ATOM 719 O O . ASN A 1 88 ? 2.058 -0.357 -26.956 1.00 94.06 88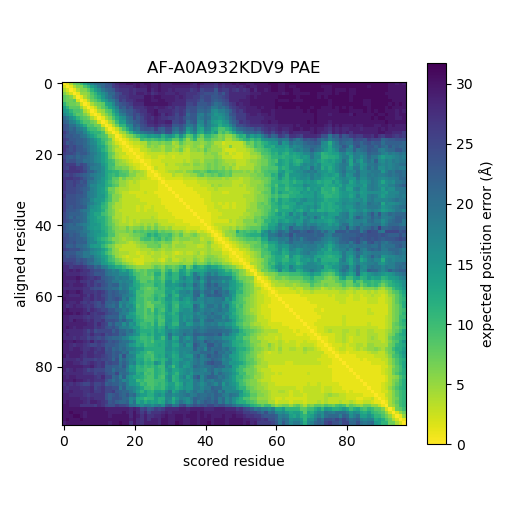 ASN A O 1
ATOM 723 N N . GLY A 1 89 ? 4.242 0.016 -26.642 1.00 89.00 89 GLY A N 1
ATOM 724 C CA . GLY A 1 89 ? 4.116 1.476 -26.586 1.00 89.00 89 GLY A CA 1
ATOM 725 C C . GLY A 1 89 ? 3.210 1.992 -25.460 1.00 89.00 89 GLY A C 1
ATOM 726 O O . GLY A 1 89 ? 2.657 3.085 -25.568 1.00 89.00 89 GLY A O 1
ATOM 727 N N . LEU A 1 90 ? 3.031 1.238 -24.370 1.00 89.44 90 LEU A N 1
ATOM 728 C CA . LEU A 1 90 ? 2.123 1.635 -23.291 1.00 89.44 90 LEU A CA 1
ATOM 729 C C . LEU A 1 90 ? 2.676 2.837 -22.518 1.00 89.44 90 LEU A C 1
ATOM 731 O O . LEU A 1 90 ? 3.870 2.923 -22.240 1.00 89.44 90 LEU A O 1
ATOM 735 N N . TYR A 1 91 ? 1.777 3.735 -22.108 1.00 87.06 91 TYR A N 1
ATOM 736 C CA . TYR A 1 91 ? 2.097 4.932 -21.317 1.00 87.06 91 TYR A CA 1
ATOM 737 C C . TYR A 1 91 ? 3.004 5.955 -22.021 1.00 87.06 91 TYR A C 1
ATOM 739 O O . TYR A 1 91 ? 3.582 6.802 -21.347 1.00 87.06 91 TYR A O 1
ATOM 747 N N . THR A 1 92 ? 3.101 5.906 -23.351 1.00 75.69 92 THR A N 1
ATOM 748 C CA . THR A 1 92 ? 3.904 6.837 -24.164 1.00 75.69 92 THR A CA 1
ATOM 749 C C . THR A 1 92 ? 3.149 8.104 -24.587 1.00 75.69 92 THR A C 1
ATOM 751 O O . THR A 1 92 ? 3.773 9.039 -25.082 1.00 75.69 92 THR A O 1
ATOM 754 N N . SER A 1 93 ? 1.831 8.186 -24.367 1.00 66.88 93 SER A N 1
ATOM 755 C CA . SER A 1 93 ? 1.025 9.325 -24.814 1.00 66.88 93 SER A CA 1
ATOM 756 C C . SER A 1 93 ? 1.101 10.539 -23.876 1.00 66.88 93 SER A C 1
ATOM 758 O O . SER A 1 93 ? 0.815 10.474 -22.675 1.00 66.88 93 SER A O 1
ATOM 760 N N . LEU A 1 94 ? 1.483 11.654 -24.500 1.00 61.59 94 LEU A N 1
ATOM 761 C CA . LEU A 1 94 ? 1.571 13.041 -24.034 1.00 61.59 94 LEU A CA 1
ATOM 762 C C . LEU A 1 94 ? 0.197 13.743 -24.049 1.00 61.59 94 LEU A C 1
ATOM 764 O O . LEU A 1 94 ? 0.112 14.926 -24.353 1.00 61.59 94 LEU A O 1
ATOM 768 N N . GLU A 1 95 ? -0.890 13.038 -23.738 1.00 52.69 95 GLU A N 1
ATOM 769 C CA . GLU A 1 95 ? -2.186 13.700 -23.557 1.00 52.69 95 GLU A CA 1
ATOM 770 C C . GLU A 1 95 ? -2.296 14.133 -22.096 1.00 52.69 95 GLU A C 1
ATOM 772 O O . GLU A 1 95 ? -2.475 13.332 -21.173 1.00 52.69 95 GLU A O 1
ATOM 777 N N . ALA A 1 96 ? -1.999 15.419 -21.917 1.00 48.97 96 ALA A N 1
ATOM 778 C CA . ALA A 1 96 ? -2.163 16.178 -20.698 1.00 48.97 96 ALA A CA 1
ATOM 779 C C . ALA A 1 96 ? -3.657 16.286 -20.356 1.00 48.97 96 ALA A C 1
ATOM 781 O O . ALA A 1 96 ? -4.427 16.842 -21.135 1.00 48.97 96 ALA A O 1
ATOM 782 N N . GLU A 1 97 ? -4.028 15.774 -19.186 1.00 41.38 97 GLU A N 1
ATOM 783 C CA . GLU A 1 97 ? -5.143 16.301 -18.392 1.00 41.38 97 GLU A CA 1
ATOM 784 C C . GLU A 1 97 ? -4.559 17.136 -17.251 1.00 41.38 97 GLU A C 1
ATOM 786 O O . GLU A 1 97 ? -3.586 16.653 -16.612 1.00 41.38 97 GLU A O 1
#

Radius of gyration: 25.5 Å; Cα contacts (8 Å, |Δi|>4): 81; chains: 1; bounding box: 50×27×80 Å

Secondary structure (DSSP, 8-state):
----------------EEEEEEEE-TTTHHHHHHHHHHHHHHH--EEEEEEEE----SS-HHHHHHHHHTTPPPTT--HHHHHHHHHTTTT------

Nearest PDB structures (foldseek):
  9iyg-assembly1_B  TM=4.054E-01  e=1.034E-01  Enterobacter sp. 638
  7yy8-assembly1_B-2  TM=4.109E-01  e=2.829E-01  Mycobacteroides abscessus
  1qjc-assembly1_B  TM=3.822E-01  e=7.741E-01  Escherichia coli
  4p53-assembly1_A-2  TM=4.008E-01  e=3.623E+00  Streptomyces hygroscopicus subsp. jinggangensis 5008